Protein AF-A0AA38FR04-F1 (afdb_monomer_lite)

Secondary structure (DSSP, 8-state):
-HHHHHHHHHHTTHHHHHHHHHHHHHHHHHHHTS-HHHHHHHHHT--SSHHHHHHHHHHHHHHHHHS-S-----

Radius of gyration: 20.12 Å; chains: 1; bounding box: 42×18×68 Å

Structure (mmCIF, N/CA/C/O backbone):
data_AF-A0AA38FR04-F1
#
_entry.id   AF-A0AA38FR04-F1
#
loop_
_atom_site.group_PDB
_atom_site.id
_atom_site.type_symbol
_atom_site.label_atom_id
_atom_site.label_alt_id
_atom_site.label_comp_id
_atom_site.label_asym_id
_atom_site.label_entity_id
_atom_site.label_seq_id
_atom_site.pdbx_PDB_ins_code
_atom_site.Cartn_x
_atom_site.Cartn_y
_atom_site.Cartn_z
_atom_site.occupancy
_atom_site.B_iso_or_equiv
_atom_site.auth_seq_id
_atom_site.auth_comp_id
_atom_site.auth_asym_id
_atom_site.auth_atom_id
_atom_site.pdbx_PDB_model_num
ATOM 1 N N . ILE A 1 1 ? 22.455 -8.942 -32.594 1.00 62.91 1 ILE A N 1
ATOM 2 C CA . ILE A 1 1 ? 21.072 -8.416 -32.453 1.00 62.91 1 ILE A CA 1
ATOM 3 C C . ILE A 1 1 ? 20.783 -8.025 -30.997 1.00 62.91 1 ILE A C 1
ATOM 5 O O . ILE A 1 1 ? 20.571 -6.848 -30.753 1.00 62.91 1 ILE A O 1
ATOM 9 N N . ARG A 1 2 ? 20.934 -8.934 -30.018 1.00 60.47 2 ARG A N 1
ATOM 10 C CA . ARG A 1 2 ? 20.676 -8.686 -28.577 1.00 60.47 2 ARG A CA 1
ATOM 11 C C . ARG A 1 2 ? 21.364 -7.439 -27.976 1.00 60.47 2 ARG A C 1
ATOM 13 O O . ARG A 1 2 ? 20.695 -6.593 -27.408 1.00 60.47 2 ARG A O 1
ATOM 20 N N . ARG A 1 3 ? 22.664 -7.235 -28.240 1.00 66.75 3 ARG A N 1
ATOM 21 C CA . ARG A 1 3 ? 23.431 -6.075 -27.722 1.00 66.75 3 ARG A CA 1
ATOM 22 C C . ARG A 1 3 ? 22.963 -4.696 -28.221 1.00 66.75 3 ARG A C 1
ATOM 24 O O . ARG A 1 3 ? 23.204 -3.708 -27.542 1.00 66.75 3 ARG A O 1
ATOM 31 N N . LYS A 1 4 ? 22.334 -4.609 -29.403 1.00 65.38 4 LYS A N 1
ATOM 32 C CA . LYS A 1 4 ? 21.806 -3.334 -29.934 1.00 65.38 4 LYS A CA 1
ATOM 33 C C . LYS A 1 4 ? 20.456 -2.982 -29.302 1.00 65.38 4 LYS A C 1
ATOM 35 O O . LYS A 1 4 ? 20.198 -1.808 -29.065 1.00 65.38 4 LYS A O 1
ATOM 40 N N . LEU A 1 5 ? 19.659 -4.003 -28.977 1.00 60.66 5 LEU A N 1
ATOM 41 C CA . LEU A 1 5 ? 18.368 -3.857 -28.308 1.00 60.66 5 LEU A CA 1
ATOM 42 C C . LEU A 1 5 ? 18.543 -3.364 -26.863 1.00 60.66 5 LEU A C 1
ATOM 44 O O . LEU A 1 5 ? 17.918 -2.384 -26.475 1.00 60.66 5 LEU A O 1
ATOM 48 N N . ASP A 1 6 ? 19.473 -3.960 -26.109 1.00 60.47 6 ASP A N 1
ATOM 49 C CA . ASP A 1 6 ? 19.788 -3.518 -24.740 1.00 60.47 6 ASP A CA 1
ATOM 50 C C . ASP A 1 6 ? 20.287 -2.066 -24.688 1.00 60.47 6 ASP A C 1
ATOM 52 O O . ASP A 1 6 ? 19.991 -1.327 -23.750 1.00 60.47 6 ASP A O 1
ATOM 56 N N . ALA A 1 7 ? 21.042 -1.638 -25.704 1.00 64.12 7 ALA A N 1
ATOM 57 C CA . ALA A 1 7 ? 21.532 -0.268 -25.801 1.00 64.12 7 ALA A CA 1
ATOM 58 C C . ALA A 1 7 ? 20.409 0.731 -26.127 1.00 64.12 7 ALA A C 1
ATOM 60 O O . ALA A 1 7 ? 20.422 1.829 -25.582 1.00 64.12 7 ALA A O 1
ATOM 61 N N . GLN A 1 8 ? 19.432 0.363 -26.965 1.00 62.03 8 GLN A N 1
ATOM 62 C CA . GLN A 1 8 ? 18.259 1.204 -27.244 1.00 62.03 8 GLN A CA 1
ATOM 63 C C . GLN A 1 8 ? 17.358 1.359 -26.016 1.00 62.03 8 GLN A C 1
ATOM 65 O O . GLN A 1 8 ? 16.977 2.478 -25.689 1.00 62.03 8 GLN A O 1
ATOM 70 N N . ILE A 1 9 ? 17.110 0.273 -25.277 1.00 63.44 9 ILE A N 1
ATOM 71 C CA . ILE A 1 9 ? 16.297 0.297 -24.051 1.00 63.44 9 ILE A CA 1
ATOM 72 C C . ILE A 1 9 ? 16.893 1.247 -22.997 1.00 63.44 9 ILE A C 1
ATOM 74 O O . ILE A 1 9 ? 16.158 2.003 -22.364 1.00 63.44 9 ILE A O 1
ATOM 78 N N . ARG A 1 10 ? 18.225 1.259 -22.840 1.00 62.38 10 ARG A N 1
ATOM 79 C CA . ARG A 1 10 ? 18.914 2.193 -21.929 1.00 62.38 10 ARG A CA 1
ATOM 80 C C . ARG A 1 10 ? 18.931 3.635 -22.437 1.00 62.38 10 ARG A C 1
ATOM 82 O O . ARG A 1 10 ? 18.974 4.554 -21.631 1.00 62.38 10 ARG A O 1
ATOM 89 N N . LYS A 1 11 ? 18.939 3.845 -23.757 1.00 62.53 11 LYS A N 1
ATOM 90 C CA . LYS A 1 11 ? 19.065 5.177 -24.370 1.00 62.53 11 LYS A CA 1
ATOM 91 C C . LYS A 1 11 ? 17.741 5.945 -24.413 1.00 62.53 11 LYS A C 1
ATOM 93 O O . LYS A 1 11 ? 17.772 7.168 -24.438 1.00 62.53 11 LYS A O 1
ATOM 98 N N . GLU A 1 12 ? 16.606 5.247 -24.400 1.00 57.84 12 GLU A N 1
ATOM 99 C CA . GLU A 1 12 ? 15.271 5.865 -24.436 1.00 57.84 12 GLU A CA 1
ATOM 100 C C . GLU A 1 12 ? 14.612 6.026 -23.054 1.00 57.84 12 GLU A C 1
ATOM 102 O O . GLU A 1 12 ? 13.475 6.479 -22.978 1.00 57.84 12 GLU A O 1
ATOM 107 N N . GLY A 1 13 ?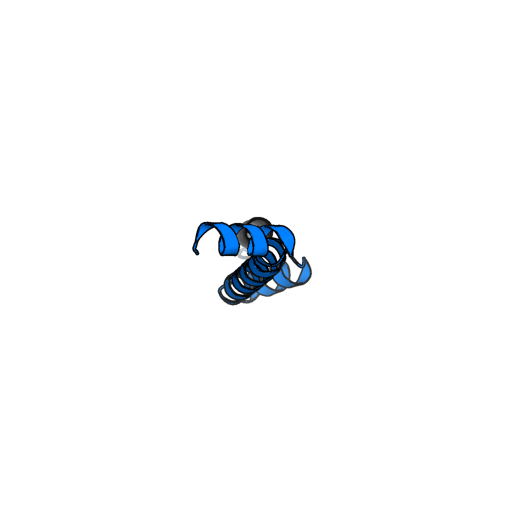 1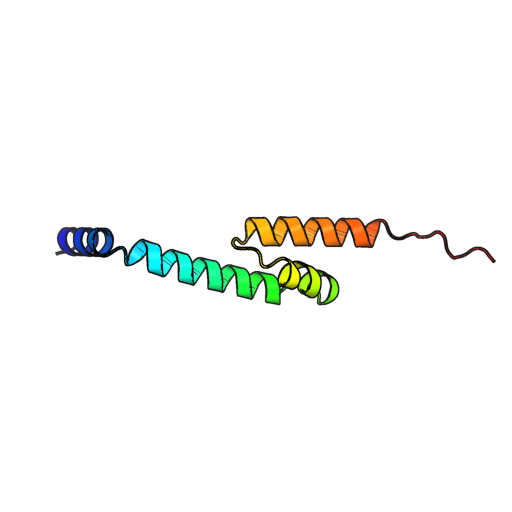5.279 5.654 -21.951 1.00 60.72 13 GLY A N 1
ATOM 108 C CA . GLY A 1 13 ? 14.687 5.737 -20.600 1.00 60.72 13 GLY A CA 1
ATOM 109 C C . GLY A 1 13 ? 13.436 4.861 -20.418 1.00 60.72 13 GLY A C 1
ATOM 110 O O . GLY A 1 13 ? 12.718 4.971 -19.425 1.00 60.72 13 GLY A O 1
ATOM 111 N N . LEU A 1 14 ? 13.170 3.977 -21.384 1.00 58.25 14 LEU A N 1
ATOM 112 C CA . LEU A 1 14 ? 11.969 3.155 -21.462 1.00 58.25 14 LEU A CA 1
ATOM 113 C C . LEU A 1 14 ? 11.936 2.116 -20.340 1.00 58.25 14 LEU A C 1
ATOM 115 O O . LEU A 1 14 ? 10.868 1.838 -19.808 1.00 58.25 14 LEU A O 1
ATOM 119 N N . ALA A 1 15 ? 13.098 1.587 -19.942 1.00 61.69 15 ALA A N 1
ATOM 120 C CA . ALA A 1 15 ? 13.210 0.691 -18.792 1.00 61.69 15 ALA A CA 1
ATOM 121 C C . ALA A 1 15 ? 12.819 1.389 -17.481 1.00 61.69 15 ALA A C 1
ATOM 123 O O . ALA A 1 15 ? 12.016 0.846 -16.731 1.00 61.69 15 ALA A O 1
ATOM 124 N N . ASP A 1 16 ? 13.317 2.603 -17.239 1.00 56.91 16 ASP A N 1
ATOM 125 C CA . ASP A 1 16 ? 13.041 3.344 -16.001 1.00 56.91 16 ASP A CA 1
ATOM 126 C C . ASP A 1 16 ? 11.567 3.772 -15.925 1.00 56.91 16 ASP A C 1
ATOM 128 O O . ASP A 1 16 ? 10.927 3.662 -14.879 1.00 56.91 16 ASP A O 1
ATOM 132 N N . GLY A 1 17 ? 10.982 4.179 -17.058 1.00 60.62 17 GLY A N 1
ATOM 133 C CA . GLY A 1 17 ? 9.550 4.464 -17.162 1.00 60.62 17 GLY A CA 1
ATOM 134 C C . GLY A 1 17 ? 8.672 3.231 -16.916 1.00 60.62 17 GLY A C 1
ATOM 135 O O . GLY A 1 17 ? 7.686 3.318 -16.185 1.00 60.62 17 GLY A O 1
ATOM 136 N N . LEU A 1 18 ? 9.037 2.071 -17.476 1.00 64.44 18 LEU A N 1
ATOM 137 C CA . LEU A 1 18 ? 8.278 0.829 -17.295 1.00 64.44 18 LEU A CA 1
ATOM 138 C C . LEU A 1 18 ? 8.369 0.304 -15.856 1.00 64.44 18 LEU A C 1
ATOM 140 O O . LEU A 1 18 ? 7.356 -0.123 -15.304 1.00 64.44 18 LEU A O 1
ATOM 144 N N . MET A 1 19 ? 9.555 0.365 -15.242 1.00 64.62 19 MET A N 1
ATOM 145 C CA . MET A 1 19 ? 9.772 -0.053 -13.851 1.00 64.62 19 MET A CA 1
ATOM 146 C C . MET A 1 19 ? 8.913 0.782 -12.894 1.00 64.62 19 MET A C 1
ATOM 148 O O . MET A 1 19 ? 8.209 0.218 -12.060 1.00 64.62 19 MET A O 1
ATOM 152 N N . ASN A 1 20 ? 8.830 2.099 -13.113 1.00 69.31 20 ASN A N 1
ATOM 153 C CA 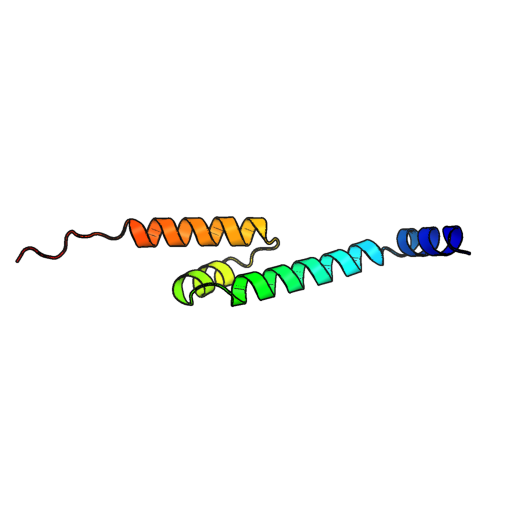. ASN A 1 20 ? 7.945 2.974 -12.340 1.00 69.31 20 ASN A CA 1
ATOM 154 C C . ASN A 1 20 ? 6.455 2.609 -12.485 1.00 69.31 20 ASN A C 1
ATOM 156 O O . ASN A 1 20 ? 5.692 2.729 -11.526 1.00 69.31 20 ASN A O 1
ATOM 160 N N . VAL A 1 21 ? 6.002 2.166 -13.662 1.00 75.00 21 VAL A N 1
ATOM 161 C CA . VAL A 1 21 ? 4.606 1.725 -13.859 1.00 75.00 21 VAL A CA 1
ATOM 162 C C . VAL A 1 21 ? 4.336 0.412 -13.124 1.00 75.00 21 VAL A C 1
ATOM 164 O O . VAL A 1 21 ? 3.293 0.277 -12.480 1.00 75.00 21 VAL A O 1
ATOM 167 N N . VAL A 1 22 ? 5.271 -0.539 -13.190 1.00 81.25 22 VAL A N 1
ATOM 168 C CA . VAL A 1 22 ? 5.158 -1.829 -12.495 1.00 81.25 22 VAL A CA 1
ATOM 169 C C . VAL A 1 22 ? 5.124 -1.623 -10.981 1.00 81.25 22 VAL A C 1
ATOM 171 O O . VAL A 1 22 ? 4.2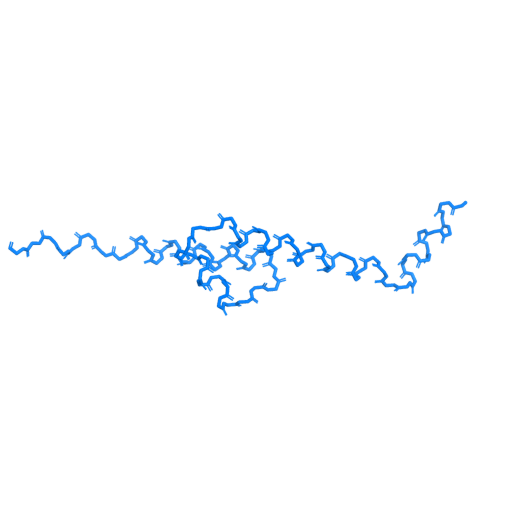28 -2.152 -10.326 1.00 81.25 22 VAL A O 1
ATOM 174 N N . ASP A 1 23 ? 6.011 -0.795 -10.433 1.00 79.06 23 ASP A N 1
ATOM 175 C CA . ASP A 1 23 ? 6.061 -0.517 -8.994 1.00 79.06 23 ASP A CA 1
ATOM 176 C C . ASP A 1 23 ? 4.793 0.188 -8.496 1.00 79.06 23 ASP A C 1
ATOM 178 O O . ASP A 1 23 ? 4.246 -0.174 -7.450 1.00 79.06 23 ASP A O 1
ATOM 182 N N . ASN A 1 24 ? 4.251 1.126 -9.278 1.00 80.38 24 ASN A N 1
ATOM 183 C CA . ASN A 1 24 ? 2.968 1.764 -8.975 1.00 80.38 24 ASN A CA 1
ATOM 184 C C . ASN A 1 24 ? 1.806 0.762 -8.984 1.00 80.38 24 ASN A C 1
ATOM 186 O O . ASN A 1 24 ? 0.932 0.802 -8.112 1.00 80.38 24 ASN A O 1
ATOM 190 N N . LEU A 1 25 ? 1.787 -0.153 -9.956 1.00 85.12 25 LEU A N 1
ATOM 191 C CA . LEU A 1 25 ? 0.755 -1.180 -10.055 1.00 85.12 25 LEU A CA 1
ATOM 192 C C . LEU A 1 25 ? 0.839 -2.163 -8.880 1.00 85.12 25 LEU A C 1
ATOM 194 O O . LEU A 1 25 ? -0.179 -2.451 -8.245 1.00 85.12 25 LEU A O 1
ATOM 198 N N . LEU A 1 26 ? 2.045 -2.628 -8.546 1.00 85.94 26 LEU A N 1
ATOM 199 C CA . LEU A 1 26 ? 2.289 -3.509 -7.406 1.00 85.94 26 LEU A CA 1
ATOM 200 C C . LEU A 1 26 ? 1.910 -2.835 -6.084 1.00 85.94 26 LEU A C 1
ATOM 202 O O . LEU A 1 26 ? 1.221 -3.450 -5.270 1.00 85.94 26 LEU A O 1
ATOM 206 N N . CYS A 1 27 ? 2.267 -1.560 -5.894 1.00 85.44 27 CYS A N 1
ATOM 207 C CA . CYS A 1 27 ? 1.863 -0.781 -4.723 1.00 85.44 27 CYS A CA 1
ATOM 208 C C . CYS A 1 27 ? 0.333 -0.697 -4.611 1.00 85.44 27 CYS A C 1
ATOM 210 O O . CYS A 1 27 ? -0.242 -0.980 -3.558 1.00 85.44 27 CYS A O 1
ATOM 212 N N . LYS A 1 28 ? -0.363 -0.416 -5.719 1.00 86.06 28 LYS A N 1
ATOM 213 C CA . LYS A 1 28 ? -1.829 -0.367 -5.747 1.00 86.06 28 LYS A CA 1
ATOM 214 C C . LYS A 1 28 ? -2.465 -1.713 -5.389 1.00 86.06 28 LYS A C 1
ATOM 216 O O . LYS A 1 28 ? -3.406 -1.737 -4.595 1.00 86.06 28 LYS A O 1
ATOM 221 N N . HIS A 1 29 ? -1.969 -2.824 -5.938 1.00 89.44 29 HIS A N 1
ATOM 222 C CA . HIS A 1 29 ? -2.469 -4.162 -5.603 1.00 89.44 29 HIS A CA 1
ATOM 223 C C . HIS A 1 29 ? -2.192 -4.541 -4.149 1.00 89.44 29 HIS A C 1
ATOM 225 O O . HIS A 1 29 ? -3.076 -5.087 -3.491 1.00 89.44 29 HIS A O 1
ATOM 231 N N . PHE A 1 30 ? -1.015 -4.192 -3.629 1.00 89.44 30 PHE A N 1
ATOM 232 C CA . PHE A 1 30 ? -0.667 -4.398 -2.229 1.00 89.44 30 PHE A CA 1
ATOM 233 C C . PHE A 1 30 ? -1.658 -3.685 -1.295 1.00 89.44 30 PHE A C 1
ATOM 235 O O . PHE A 1 30 ? -2.232 -4.312 -0.408 1.00 89.44 30 PHE A O 1
ATOM 242 N N . ILE A 1 31 ? -1.964 -2.410 -1.562 1.00 89.44 31 ILE A N 1
ATOM 243 C CA . ILE A 1 31 ? -2.950 -1.629 -0.795 1.00 89.44 31 ILE A CA 1
ATOM 244 C C . ILE A 1 31 ? -4.356 -2.244 -0.896 1.00 89.44 31 ILE A C 1
ATOM 246 O O . ILE A 1 31 ? -5.095 -2.295 0.087 1.00 89.44 31 ILE A O 1
ATOM 250 N N . LEU A 1 32 ? -4.751 -2.738 -2.074 1.00 90.69 32 LEU A N 1
ATOM 251 C CA . LEU A 1 32 ? -6.043 -3.408 -2.266 1.00 90.69 32 LEU A CA 1
ATOM 252 C C . LEU A 1 32 ? -6.163 -4.743 -1.515 1.00 90.69 32 LEU A C 1
ATOM 254 O O . LEU A 1 32 ? -7.288 -5.183 -1.284 1.00 90.69 32 LEU A O 1
ATOM 258 N N . GLY A 1 33 ? -5.051 -5.369 -1.129 1.00 91.44 33 GLY A N 1
ATOM 259 C CA . GLY A 1 33 ? -5.039 -6.585 -0.312 1.00 91.44 33 GLY A CA 1
ATOM 260 C C . GLY A 1 33 ? -5.221 -6.338 1.190 1.00 91.44 33 GLY A C 1
ATOM 261 O O . GLY A 1 33 ? -5.503 -7.275 1.928 1.00 91.44 33 GLY A O 1
ATOM 262 N N . MET A 1 34 ? -5.092 -5.093 1.659 1.00 91.31 34 MET A N 1
ATOM 263 C CA . MET A 1 34 ? -5.164 -4.763 3.089 1.00 91.31 34 MET A CA 1
ATOM 264 C C . MET A 1 34 ? -6.595 -4.777 3.628 1.00 91.31 34 MET A C 1
ATOM 266 O O . MET A 1 34 ? -7.546 -4.498 2.887 1.00 91.31 34 MET A O 1
ATOM 270 N N . LYS A 1 35 ? -6.746 -5.000 4.940 1.00 91.12 35 LYS A N 1
ATOM 271 C CA . LYS A 1 35 ? -8.027 -4.829 5.644 1.00 91.12 35 LYS A CA 1
ATOM 272 C C . LYS A 1 35 ? -8.580 -3.406 5.424 1.00 91.12 35 LYS A C 1
ATOM 274 O O . LYS A 1 35 ? -7.775 -2.475 5.319 1.00 91.12 35 LYS A O 1
ATOM 279 N N . PRO A 1 36 ? -9.905 -3.206 5.299 1.00 91.12 36 PRO A N 1
ATOM 280 C CA . PRO A 1 36 ? -10.495 -1.899 4.992 1.00 91.12 36 PRO A CA 1
ATOM 281 C C . PRO A 1 36 ? -10.042 -0.758 5.915 1.00 91.12 36 PRO A C 1
ATOM 283 O O . PRO A 1 36 ? -9.785 0.345 5.430 1.00 91.12 36 PRO A O 1
ATOM 286 N N . GLU A 1 37 ? -9.890 -1.043 7.205 1.00 88.38 37 GLU A N 1
ATOM 287 C CA . GLU A 1 37 ? -9.511 -0.103 8.265 1.00 88.38 37 GLU A CA 1
ATOM 288 C C . GLU A 1 37 ? -8.089 0.431 8.039 1.00 88.38 37 GLU A C 1
ATOM 290 O O . GLU A 1 37 ? -7.843 1.636 8.070 1.00 88.38 37 GLU A O 1
ATOM 295 N N . ILE A 1 38 ? -7.165 -0.464 7.686 1.00 90.56 38 ILE A N 1
ATOM 296 C CA . ILE A 1 38 ? -5.768 -0.130 7.378 1.00 90.56 38 ILE A CA 1
ATOM 297 C C . ILE A 1 38 ? -5.665 0.531 6.000 1.00 90.56 38 ILE A C 1
ATOM 299 O O . ILE A 1 38 ? -4.964 1.525 5.805 1.00 90.56 38 ILE A O 1
ATOM 303 N N . ARG A 1 39 ? -6.410 0.006 5.024 1.00 92.06 39 ARG A N 1
ATOM 304 C CA . ARG A 1 39 ? -6.403 0.466 3.633 1.00 92.06 39 ARG A CA 1
ATOM 305 C C . ARG A 1 39 ? -6.764 1.940 3.506 1.00 92.06 39 ARG A C 1
ATOM 307 O O . ARG A 1 39 ? -6.165 2.625 2.680 1.00 92.06 39 ARG A O 1
ATOM 314 N N . GLN A 1 40 ? -7.754 2.421 4.260 1.00 89.69 40 GLN A N 1
ATOM 315 C CA . GLN A 1 40 ? -8.142 3.834 4.218 1.00 89.69 40 GLN A CA 1
ATOM 316 C C . GLN A 1 40 ? -6.981 4.737 4.631 1.00 89.69 40 GLN A C 1
ATOM 318 O O . GLN A 1 40 ? -6.686 5.703 3.926 1.00 89.69 40 GLN A O 1
ATOM 323 N N . ARG A 1 41 ? -6.270 4.372 5.704 1.00 88.50 41 ARG A N 1
ATOM 324 C CA . ARG A 1 41 ? -5.108 5.122 6.181 1.00 88.50 41 ARG A CA 1
ATOM 325 C C . ARG A 1 41 ? -3.966 5.108 5.172 1.00 88.50 41 ARG A C 1
ATOM 327 O O . ARG A 1 41 ? -3.466 6.160 4.790 1.00 88.50 41 ARG A O 1
ATOM 334 N N . VAL A 1 42 ? -3.617 3.926 4.670 1.00 89.00 42 VAL A N 1
ATOM 335 C CA . VAL A 1 42 ? -2.536 3.772 3.688 1.00 89.00 42 VAL A CA 1
ATOM 336 C C . VAL A 1 42 ? -2.855 4.502 2.380 1.00 89.00 42 VAL A C 1
ATOM 338 O O . VAL A 1 42 ? -1.960 5.074 1.768 1.00 89.00 42 VAL A O 1
ATOM 341 N N . LYS A 1 43 ? -4.123 4.540 1.947 1.00 87.62 43 LYS A N 1
ATOM 342 C CA . LYS A 1 43 ? -4.532 5.333 0.776 1.00 87.62 43 LYS A CA 1
ATOM 343 C C . LYS A 1 43 ? -4.407 6.836 1.007 1.00 87.62 43 LYS A C 1
ATOM 345 O O . LYS A 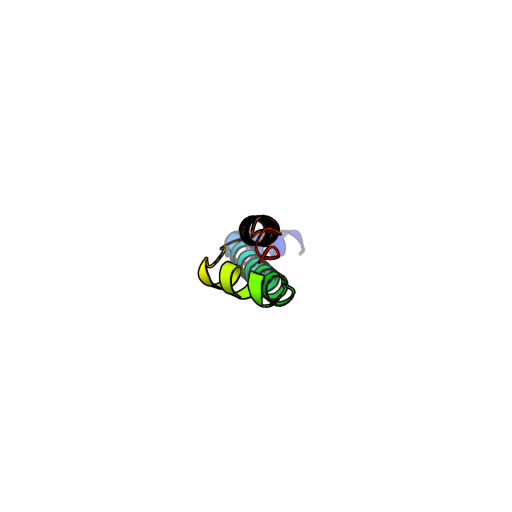1 43 ? -3.979 7.522 0.087 1.00 87.62 43 LYS A O 1
ATOM 350 N N . TYR A 1 44 ? -4.797 7.324 2.185 1.00 89.38 44 TYR A N 1
ATOM 351 C CA . TYR A 1 44 ? -4.742 8.747 2.528 1.00 89.38 44 TYR A CA 1
ATOM 352 C C . TYR A 1 44 ? -3.310 9.297 2.479 1.00 89.38 44 TYR A C 1
ATOM 354 O O . TYR A 1 44 ? -3.084 10.391 1.975 1.00 89.38 44 TYR A O 1
ATOM 362 N N . ASP A 1 45 ? -2.336 8.504 2.925 1.00 86.81 45 ASP A N 1
ATOM 363 C CA . ASP A 1 45 ? -0.925 8.904 2.962 1.00 86.81 45 ASP A CA 1
ATOM 364 C C . ASP A 1 45 ? -0.197 8.778 1.607 1.00 86.81 45 ASP A C 1
ATOM 366 O O . ASP A 1 45 ? 0.979 9.126 1.512 1.00 86.81 45 ASP A O 1
ATOM 370 N N . HIS A 1 46 ? -0.871 8.286 0.558 1.00 85.75 46 HIS A N 1
ATOM 371 C CA . HIS A 1 46 ? -0.359 8.193 -0.818 1.00 85.75 46 HIS A CA 1
ATOM 372 C C . HIS A 1 46 ? 1.109 7.711 -0.935 1.00 85.75 46 HIS A C 1
ATOM 374 O O . HIS A 1 46 ? 1.965 8.428 -1.460 1.00 85.75 46 HIS A O 1
ATOM 380 N N . PRO A 1 47 ? 1.440 6.492 -0.469 1.00 85.19 47 PRO A N 1
ATOM 381 C CA . PRO A 1 47 ? 2.811 6.000 -0.492 1.00 85.19 47 PRO A CA 1
ATOM 382 C C . PRO A 1 47 ? 3.332 5.832 -1.925 1.00 85.19 47 PRO A C 1
ATOM 384 O O . PRO A 1 47 ? 2.738 5.127 -2.741 1.00 85.19 47 PRO A O 1
ATOM 387 N N . ALA A 1 48 ? 4.496 6.423 -2.200 1.00 81.44 48 ALA A N 1
ATOM 388 C CA . ALA A 1 48 ? 5.187 6.298 -3.485 1.00 81.44 48 ALA A CA 1
ATOM 389 C C . ALA A 1 48 ? 5.854 4.923 -3.691 1.00 81.44 48 ALA A C 1
ATOM 391 O O . ALA A 1 48 ? 6.215 4.576 -4.810 1.00 81.44 48 ALA A O 1
ATOM 392 N N . THR A 1 49 ? 6.037 4.139 -2.622 1.00 84.88 49 THR A N 1
ATOM 393 C CA . THR A 1 49 ? 6.685 2.821 -2.665 1.00 84.88 49 THR A CA 1
ATOM 394 C C . THR A 1 49 ? 5.956 1.809 -1.786 1.00 84.88 49 THR A C 1
ATOM 396 O O . THR A 1 49 ? 5.289 2.162 -0.810 1.00 84.88 49 THR A O 1
ATOM 399 N N . ILE A 1 50 ? 6.138 0.523 -2.096 1.00 88.00 50 ILE A N 1
ATOM 400 C CA . ILE A 1 50 ? 5.595 -0.587 -1.300 1.00 88.00 50 ILE A CA 1
ATOM 401 C C . ILE A 1 50 ? 6.128 -0.554 0.136 1.00 88.00 50 ILE A C 1
ATOM 403 O O . ILE A 1 50 ? 5.367 -0.769 1.075 1.00 88.00 50 ILE A O 1
ATOM 407 N N . GLU A 1 51 ? 7.415 -0.258 0.328 1.00 89.19 51 GLU A N 1
ATOM 408 C CA . GLU A 1 51 ? 8.014 -0.186 1.667 1.00 89.19 51 GLU A CA 1
ATOM 409 C C . GLU A 1 51 ? 7.359 0.898 2.522 1.00 89.19 51 GLU A C 1
ATOM 411 O O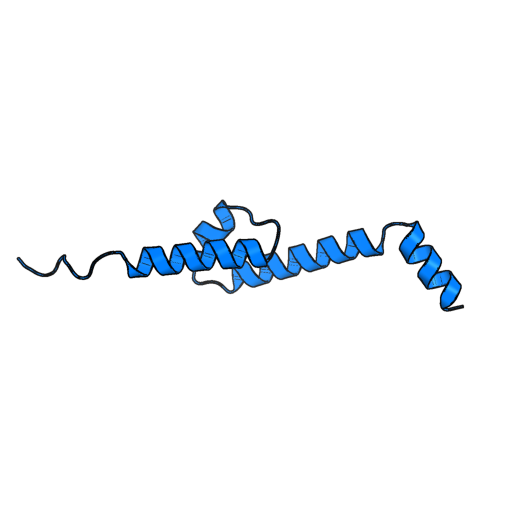 . GLU A 1 51 ? 7.046 0.665 3.690 1.00 89.19 51 GLU A O 1
ATOM 416 N N . ARG A 1 52 ? 7.032 2.048 1.919 1.00 88.06 52 ARG A N 1
ATOM 417 C CA . ARG A 1 52 ? 6.286 3.090 2.621 1.00 88.06 52 ARG A CA 1
ATOM 418 C C . ARG A 1 52 ? 4.866 2.638 2.959 1.00 88.06 52 ARG A C 1
ATOM 420 O O . ARG A 1 52 ? 4.402 2.881 4.069 1.00 88.06 52 ARG A O 1
ATOM 427 N N . ALA A 1 53 ? 4.195 1.939 2.041 1.00 90.12 53 ALA A N 1
ATOM 428 C CA . ALA A 1 53 ? 2.871 1.373 2.293 1.00 90.12 53 ALA A CA 1
ATOM 429 C C . ALA A 1 53 ? 2.886 0.355 3.452 1.00 90.12 53 ALA A C 1
ATOM 431 O O . ALA A 1 53 ? 1.976 0.363 4.279 1.00 90.12 53 ALA A O 1
ATOM 432 N N . LYS A 1 54 ? 3.931 -0.483 3.551 1.00 91.62 54 LYS A N 1
ATOM 433 C CA . LYS A 1 54 ? 4.139 -1.425 4.666 1.00 91.62 54 LYS A CA 1
ATOM 434 C C . LYS A 1 54 ? 4.366 -0.712 5.996 1.00 91.62 54 LYS A C 1
ATOM 436 O O . LYS A 1 54 ? 3.827 -1.137 7.011 1.00 91.62 54 LYS A O 1
ATOM 441 N N . GLU A 1 55 ? 5.176 0.343 6.006 1.00 94.19 55 GLU A N 1
ATOM 442 C CA . GLU A 1 55 ? 5.447 1.128 7.215 1.00 94.19 55 GLU A CA 1
ATOM 443 C C . GLU A 1 55 ? 4.166 1.768 7.766 1.00 94.19 55 GLU A C 1
ATOM 445 O O . GLU A 1 55 ? 3.898 1.667 8.961 1.00 94.19 55 GLU A O 1
ATOM 450 N N . ILE A 1 56 ? 3.349 2.371 6.895 1.00 91.81 56 ILE A N 1
ATOM 451 C CA . ILE A 1 56 ? 2.068 2.975 7.291 1.00 91.81 56 ILE A CA 1
ATOM 452 C C . ILE A 1 56 ? 1.101 1.899 7.793 1.00 91.81 56 ILE A C 1
ATOM 454 O O . ILE A 1 56 ? 0.463 2.088 8.826 1.00 91.81 56 ILE A O 1
ATOM 458 N N . ALA A 1 57 ? 1.017 0.765 7.090 1.00 91.69 57 ALA A N 1
ATOM 459 C CA . ALA A 1 57 ? 0.155 -0.341 7.491 1.00 91.69 57 ALA A CA 1
ATOM 460 C C . ALA A 1 57 ? 0.506 -0.858 8.892 1.00 91.69 57 ALA A C 1
ATOM 462 O O . ALA A 1 57 ? -0.383 -0.990 9.724 1.00 91.69 57 ALA A O 1
ATOM 463 N N . ARG A 1 58 ? 1.799 -1.055 9.176 1.00 93.00 58 ARG A N 1
ATOM 464 C CA . ARG A 1 58 ? 2.280 -1.522 10.481 1.00 93.00 58 ARG A CA 1
ATOM 465 C C . ARG A 1 58 ? 1.928 -0.558 11.611 1.00 93.00 58 ARG A C 1
ATOM 467 O O . ARG A 1 58 ? 1.388 -0.985 12.618 1.00 93.00 58 ARG A O 1
ATOM 474 N N . ARG A 1 59 ? 2.158 0.745 11.415 1.00 90.69 59 ARG A N 1
ATOM 475 C CA . ARG A 1 59 ? 1.786 1.768 12.409 1.00 90.69 59 ARG A CA 1
ATOM 476 C C . ARG A 1 59 ? 0.289 1.782 12.697 1.00 90.69 59 ARG A C 1
ATOM 478 O O . ARG A 1 59 ? -0.111 2.075 13.816 1.00 90.69 59 ARG A O 1
ATOM 485 N N . GLN A 1 60 ? -0.528 1.511 11.680 1.00 90.06 60 GLN A N 1
ATOM 486 C CA . GLN A 1 60 ? -1.976 1.435 11.837 1.00 90.06 60 GLN A CA 1
ATOM 487 C C . GLN A 1 60 ? -2.414 0.148 12.550 1.00 90.06 60 GLN A C 1
ATOM 489 O O . GLN A 1 60 ? -3.406 0.169 13.265 1.00 90.06 60 GLN A O 1
ATOM 494 N N . GLU A 1 61 ? -1.702 -0.964 12.367 1.00 88.50 61 GLU A N 1
ATOM 495 C CA . GLU A 1 61 ? -1.942 -2.190 13.139 1.00 88.50 61 GLU A CA 1
ATOM 496 C C . GLU A 1 61 ? -1.555 -2.006 14.610 1.00 88.50 61 GLU A C 1
ATOM 498 O O . GLU A 1 61 ? -2.353 -2.327 15.483 1.00 88.50 61 GLU A O 1
ATOM 503 N N . GLU A 1 62 ? -0.390 -1.410 14.875 1.00 88.75 62 GLU A N 1
ATOM 504 C CA . GLU A 1 62 ? 0.091 -1.096 16.228 1.00 88.75 62 GLU A CA 1
ATOM 505 C C . GLU A 1 62 ? -0.880 -0.157 16.967 1.00 88.75 62 GLU A C 1
ATOM 507 O O . GLU A 1 62 ? -1.251 -0.420 18.108 1.00 88.75 62 GLU A O 1
ATOM 512 N N . SER A 1 63 ? -1.383 0.893 16.305 1.00 84.94 63 SER A N 1
ATOM 513 C CA . SER A 1 63 ? -2.347 1.815 16.923 1.00 84.94 63 SER A CA 1
ATOM 514 C C . SER A 1 63 ? -3.717 1.186 17.192 1.00 84.94 63 SER A C 1
ATOM 516 O O . SER A 1 63 ? -4.399 1.591 18.128 1.00 84.94 63 SER A O 1
ATOM 518 N N . MET A 1 64 ? -4.120 0.187 16.402 1.00 82.06 64 MET A N 1
ATOM 519 C CA . MET A 1 64 ? -5.346 -0.577 16.644 1.00 82.06 64 MET A CA 1
ATOM 520 C C . MET A 1 64 ? -5.186 -1.615 17.765 1.00 82.06 64 MET A C 1
ATOM 522 O O . MET A 1 64 ? -6.184 -1.984 18.381 1.00 82.06 64 MET A O 1
ATOM 526 N N . GLU A 1 65 ? -3.970 -2.100 18.030 1.00 74.81 65 GLU A N 1
ATOM 527 C CA . GLU A 1 65 ? -3.683 -2.986 19.169 1.00 74.81 65 GLU A CA 1
ATOM 528 C C . GLU A 1 65 ? -3.589 -2.231 20.504 1.00 74.81 65 GLU A C 1
ATOM 530 O O . GLU A 1 65 ? -3.888 -2.814 21.548 1.00 74.81 65 GLU A O 1
ATOM 535 N N . GLU A 1 66 ? -3.212 -0.949 20.483 1.00 64.00 66 GLU A N 1
ATOM 536 C CA . GLU A 1 66 ? -3.067 -0.121 21.689 1.00 64.00 66 GLU A CA 1
ATOM 537 C C . GLU A 1 66 ? -4.381 0.505 22.201 1.00 64.00 66 GLU A C 1
ATOM 539 O O . GLU A 1 66 ? -4.430 0.952 23.350 1.00 64.00 66 GLU A O 1
ATOM 544 N N . GLU A 1 67 ? -5.475 0.501 21.426 1.00 56.22 67 GLU A N 1
ATOM 545 C CA . GLU A 1 67 ? -6.778 0.964 21.929 1.00 56.22 67 GLU A CA 1
ATOM 546 C C . GLU A 1 67 ? -7.464 -0.089 22.835 1.00 56.22 67 GLU A C 1
ATOM 548 O O . GLU A 1 67 ? -7.489 -1.287 22.541 1.00 56.22 67 GLU A O 1
ATOM 553 N N . PRO A 1 68 ? -7.997 0.323 24.000 1.00 53.94 68 PRO A N 1
ATOM 554 C CA . PRO A 1 68 ? -7.706 -0.358 25.255 1.00 53.94 68 PRO A CA 1
ATOM 555 C C . PRO A 1 68 ? -8.764 -1.395 25.651 1.00 53.94 68 PRO A C 1
ATOM 557 O O . PRO A 1 68 ? -9.971 -1.150 25.614 1.00 53.94 68 PRO A O 1
ATOM 560 N N . LYS A 1 69 ? -8.302 -2.515 26.218 1.00 55.06 69 LYS A N 1
ATOM 561 C CA . LYS A 1 69 ? -9.098 -3.488 26.998 1.00 55.06 69 LYS A CA 1
ATOM 562 C C . LYS A 1 69 ? -9.661 -2.921 28.322 1.00 55.06 69 LYS A C 1
ATOM 564 O O . LYS A 1 69 ? -9.972 -3.686 29.228 1.00 55.06 69 LYS A O 1
ATOM 569 N N . GLU A 1 70 ? -9.814 -1.606 28.459 1.00 52.28 70 GLU A N 1
ATOM 570 C CA . GLU A 1 70 ? -10.059 -0.932 29.744 1.00 52.28 70 GLU A CA 1
ATOM 571 C C . GLU A 1 70 ? -11.400 -0.177 29.816 1.00 52.28 70 GLU A C 1
ATOM 573 O O . GLU A 1 70 ? -11.560 0.765 30.584 1.00 52.28 70 GLU A O 1
ATOM 578 N N . ILE A 1 71 ? -12.407 -0.601 29.040 1.00 52.88 71 ILE A N 1
ATOM 579 C CA . ILE A 1 71 ? -13.779 -0.052 29.117 1.00 52.88 71 ILE A CA 1
ATOM 580 C C . ILE A 1 71 ? -14.800 -1.152 29.450 1.00 52.88 71 ILE A C 1
ATOM 582 O O . ILE A 1 71 ? -15.899 -1.208 28.905 1.00 52.88 71 ILE A O 1
ATOM 586 N N . ALA A 1 72 ? -14.433 -2.064 30.352 1.00 49.75 72 ALA A N 1
ATOM 587 C CA . ALA A 1 72 ? -15.332 -3.094 30.874 1.00 49.75 72 ALA A CA 1
ATOM 588 C C . ALA A 1 72 ? -15.233 -3.193 32.404 1.00 49.75 72 ALA A C 1
ATOM 590 O O . ALA A 1 72 ? -14.971 -4.254 32.959 1.00 49.75 72 ALA A O 1
ATOM 591 N N . ALA A 1 73 ? -15.426 -2.069 33.092 1.00 48.00 73 ALA A N 1
ATOM 592 C CA . ALA A 1 73 ? -15.736 -2.057 34.518 1.00 48.00 73 ALA A CA 1
ATOM 593 C C . ALA A 1 73 ? -16.693 -0.895 34.813 1.00 48.00 73 ALA A C 1
ATOM 595 O O . ALA A 1 73 ? -16.277 0.236 35.060 1.00 48.00 73 ALA A O 1
ATOM 596 N N . LYS A 1 74 ? -17.992 -1.181 34.738 1.00 46.22 74 LYS A N 1
ATOM 597 C CA . LYS A 1 74 ? -19.045 -0.392 35.373 1.00 46.22 74 LYS A CA 1
ATOM 598 C C . LYS A 1 74 ? -20.011 -1.339 36.060 1.00 46.22 74 LYS A C 1
ATOM 600 O O . LYS A 1 74 ? -20.295 -2.393 35.450 1.00 46.22 74 LYS A O 1
#

Sequence (74 aa):
IRRKLDAQIRKEGLADGLMNVVDNLLCKHFILGMKPEIRQRVKYDHPATIERAKEIARRQEESMEEEPKEIAAK

Organism: Taxus chinensis (NCBI:txid29808)

Foldseek 3Di:
DVVVVVVVCVVVCVVVVVVQVVQVVVLVVLLVPDDPQQSVQLVVVPDSGNVSSVVSSVVSVVVVVPPDPPPPDD

pLDDT: mean 76.53, std 14.56, range [46.22, 94.19]